Protein 8GC6 (pdb70)

Foldseek 3Di:
DEEEEAAQPVVVVVVVCVLVVVLPHHYDYDNAPVVCLVCVQPPDDQEYEAEQVRPDDGRLVSLLVSVVVVNPRAYEYEAEPPCPPCQVSSVVSPHPYYAYPPHDSVVVSVVVVVSSCVSVVHD

Radius of gyration: 13.1 Å; Cα contacts (8 Å, |Δi|>4): 204; chains: 1; bounding box: 30×29×33 Å

Secondary structure (DSSP, 8-state):
--EEEE---HHHHHHHHHHHHHTT--EEEE--HHHHHHHHHHS--SEEEEETT-SSS-HHHHHHHHHHTT----EEEEE-TT-HHHHHHHHHTT-SEEEESS--HHHHHHHHHHHHHHHHT--

Solvent-accessible surface area: 6534 Å² total; per-residue (Å²): 114,96,0,0,0,0,2,48,102,73,83,48,0,83,124,5,53,60,26,0,92,212,51,66,31,43,20,43,89,31,45,42,7,186,78,0,6,105,49,2,42,72,85,115,20,41,0,0,0,0,1,24,49,11,94,71,96,70,1,36,83,0,0,99,65,0,60,70,120,61,37,92,21,21,0,0,0,0,0,38,186,73,26,181,62,50,56,71,69,0,81,165,12,24,9,68,32,56,6,38,51,99,42,117,76,112,58,1,15,87,61,0,90,25,9,14,93,128,57,99,68,108,148

Sequence (123 aa):
MRLLLVEDHVPLADELMASLTRQGYAVDWLADGRDAAVQGASEPYDLIILDLGLPGRPGLEILQEWRGLGLATPVLILTARGSWAERIDGLKAGADDYLTKPFHPEELALRIQALLRRAHGLA

InterPro domains:
  IPR001789 Signal transduction response regulator, receiver domain [PF00072] (4-112)
  IPR001789 Signal transduction response regulator, receiver domain [PS50110] (2-116)
  IPR001789 Signal transduction response regulator, receiver domain [SM00448] (1-112)
  IPR001867 OmpR/PhoB-type DNA-binding domain [PF00486] (147-216)
  IPR001867 OmpR/PhoB-type DNA-binding domain [PS51755] (125-219)
  IPR001867 OmpR/PhoB-type DNA-binding domain [SM00862] (146-217)
  IPR001867 OmpR/PhoB-type DNA-binding domain [cd00383] (133-216)
  IPR011006 CheY-like superfamily [SSF52172] (1-118)
  IPR016032 Signal transduction response regulator, C-terminal effector [SSF46894] (123-217)
  IPR036388 Winged helix-like DNA-binding domain superfamily [G3DSA:1.10.10.10] (118-219)
  IPR039420 Transcriptional regulatory protein WalR-like [PTHR48111] (1-217)

B-factor: mean 21.36, std 8.85, range [11.52, 75.09]

Organism: Pseudomonas aeruginosa (strain ATCC 15692 / DSM 22644 / CIP 104116 / JCM 14847 / LMG 12228 / 1C / PRS 101 / PAO1) (NCBI:txid208964)

Structure (mmCIF, N/CA/C/O backbone):
data_8GC6
#
_entry.id   8GC6
#
_cell.length_a   46.740
_cell.length_b   46.740
_cell.length_c   111.160
_cell.angle_alpha   90.000
_cell.angle_beta   90.000
_cell.angle_gamma   90.000
#
_symmetry.space_group_name_H-M   'P 41 21 2'
#
loop_
_entity.id
_entity.type
_entity.pdbx_description
1 polymer 'Response regulator protein CarR'
2 water water
#
loop_
_atom_site.group_PDB
_atom_site.id
_atom_site.type_symbol
_atom_site.label_atom_id
_atom_site.label_alt_id
_atom_site.label_comp_id
_atom_site.label_asym_id
_atom_site.label_entity_id
_atom_site.label_seq_id
_atom_site.pdbx_PDB_ins_code
_atom_site.Cartn_x
_atom_site.Cartn_y
_atom_site.Cartn_z
_atom_site.occupancy
_atom_site.B_iso_or_equiv
_atom_site.auth_seq_id
_atom_site.auth_comp_id
_atom_site.auth_asym_id
_atom_site.auth_atom_id
_atom_site.pdbx_PDB_model_num
ATOM 1 N N . MET A 1 1 ? 0.56300 -25.30300 7.86800 1.000 19.13914 1 MET A N 1
ATOM 2 C CA . MET A 1 1 ? 0.02100 -24.67200 6.65400 1.000 17.79161 1 MET A CA 1
ATOM 3 C C . MET A 1 1 ? 0.66300 -25.33400 5.45000 1.000 16.87571 1 MET A C 1
ATOM 4 O O . MET A 1 1 ? 1.89300 -25.48900 5.42900 1.000 17.67317 1 MET A O 1
ATOM 9 N N . ARG A 1 2 ? -0.14900 -25.71000 4.44200 1.000 16.03613 2 ARG A N 1
ATOM 10 C CA . ARG A 1 2 ? 0.35800 -26.33800 3.19700 1.000 16.44408 2 ARG A CA 1
ATOM 11 C C . ARG A 1 2 ? -0.61800 -26.04600 2.05900 1.000 14.48332 2 ARG A C 1
ATOM 12 O O . ARG A 1 2 ? -1.82000 -26.21700 2.22700 1.000 15.14129 2 ARG A O 1
ATOM 20 N N . LEU A 1 3 ? -0.06300 -25.62000 0.92700 1.000 13.78850 3 LEU A N 1
ATOM 21 C CA . LEU A 1 3 ? -0.85700 -25.35800 -0.26200 1.000 13.64374 3 LEU A CA 1
ATOM 22 C C . LEU A 1 3 ? -0.54100 -26.40500 -1.32200 1.000 13.28054 3 LEU A C 1
ATOM 23 O O . LEU A 1 3 ? 0.53000 -26.97500 -1.34400 1.000 14.39646 3 LEU A O 1
ATOM 28 N N . LEU A 1 4 ? -1.52700 -26.62600 -2.19300 1.000 13.15947 4 LEU A N 1
ATOM 29 C CA . LEU A 1 4 ? -1.37200 -27.39800 -3.42300 1.000 13.03051 4 LEU A CA 1
ATOM 30 C C . LEU A 1 4 ? -1.46900 -26.43800 -4.60000 1.000 12.82259 4 LEU A C 1
ATOM 31 O O . LEU A 1 4 ? -2.43000 -25.70600 -4.70600 1.000 14.07274 4 LEU A O 1
ATOM 36 N N . LEU A 1 5 ? -0.46100 -26.47700 -5.48000 1.000 12.92260 5 LEU A N 1
ATOM 37 C CA . LEU A 1 5 ? -0.46500 -25.71800 -6.74000 1.000 12.91207 5 LEU A CA 1
ATOM 38 C C . LEU A 1 5 ? -0.59500 -26.70500 -7.88000 1.000 12.60941 5 LEU A C 1
ATOM 39 O O . LEU A 1 5 ? 0.23800 -27.57200 -8.04800 1.000 13.34634 5 LEU A O 1
ATOM 44 N N . VAL A 1 6 ? -1.65600 -26.52300 -8.68500 1.000 12.89365 6 VAL A N 1
ATOM 45 C CA . VAL A 1 6 ? -1.91000 -27.34600 -9.87200 1.000 12.76732 6 VAL A CA 1
ATOM 46 C C . VAL A 1 6 ? -1.69500 -26.45000 -11.11900 1.000 13.05683 6 VAL A C 1
ATOM 47 O O . VAL A 1 6 ? -2.50500 -25.56500 -11.40000 1.000 13.93851 6 VAL A O 1
ATOM 51 N N . GLU A 1 7 ? -0.55100 -26.66000 -11.77700 1.000 13.43582 7 GLU A N 1
ATOM 52 C CA . GLU A 1 7 ? -0.10400 -25.75500 -12.82900 1.000 14.02010 7 GLU A CA 1
ATOM 53 C C . GLU A 1 7 ? 0.74800 -26.56600 -13.78600 1.000 14.61754 7 GLU A C 1
ATOM 54 O O . GLU A 1 7 ? 1.76000 -27.11900 -13.43600 1.000 15.22288 7 GLU A O 1
ATOM 60 N N . ASP A 1 8 ? 0.33500 -26.60800 -15.05100 1.000 15.48870 8 ASP A N 1
ATOM 61 C CA . ASP A 1 8 ? 1.03400 -27.36100 -16.09600 1.000 16.04403 8 ASP A CA 1
ATOM 62 C C . ASP A 1 8 ? 2.22300 -26.63800 -16.70400 1.000 15.60713 8 ASP A C 1
ATOM 63 O O . ASP A 1 8 ? 3.14600 -27.27000 -17.18800 1.000 18.89963 8 ASP A O 1
ATOM 68 N N . HIS A 1 9 ? 2.18700 -25.30500 -16.73700 1.000 14.79125 9 HIS A N 1
ATOM 69 C CA . HIS A 1 9 ? 3.23600 -24.53600 -17.41300 1.000 15.07023 9 HIS A CA 1
ATOM 70 C C . HIS A 1 9 ? 4.38700 -24.33400 -16.46600 1.000 15.56766 9 HIS A C 1
ATOM 71 O O . HIS A 1 9 ? 4.25900 -23.60600 -15.45900 1.000 16.34406 9 HIS A O 1
ATOM 78 N N . VAL A 1 10 ? 5.49600 -25.02700 -16.71800 1.000 16.04929 10 VAL A N 1
ATOM 79 C CA . VAL A 1 10 ? 6.59900 -25.07700 -15.77300 1.000 16.10719 10 VAL A CA 1
ATOM 80 C C . VAL A 1 10 ? 7.15800 -23.70700 -15.43100 1.000 15.88612 10 VAL A C 1
ATOM 81 O O . VAL A 1 10 ? 7.38500 -23.41700 -14.26000 1.000 16.58620 10 VAL A O 1
ATOM 85 N N . PRO A 1 11 ? 7.39700 -22.79200 -16.39900 1.000 16.19142 11 PRO A N 1
ATOM 86 C CA . PRO A 1 11 ? 7.93100 -21.47800 -16.03100 1.000 17.05204 11 PRO A CA 1
ATOM 87 C C . PRO A 1 11 ? 6.99800 -20.74300 -15.06400 1.000 16.61252 11 PRO A C 1
ATOM 88 O O . PRO A 1 11 ? 7.46900 -20.05500 -14.17700 1.000 16.64936 11 PRO A O 1
ATOM 92 N N . LEU A 1 12 ? 5.69200 -20.85800 -15.28200 1.000 14.94127 12 LEU A N 1
ATOM 93 C CA . LEU A 1 12 ? 4.72100 -20.20800 -14.39300 1.000 14.05432 12 LEU A CA 1
ATOM 94 C C . LEU A 1 12 ? 4.70800 -20.89800 -13.04100 1.000 13.79902 12 LEU A C 1
ATOM 95 O O . LEU A 1 12 ? 4.66400 -20.22300 -11.99100 1.000 15.03865 12 LEU A O 1
ATOM 100 N N . ALA A 1 13 ? 4.72800 -22.23100 -13.02400 1.000 14.14117 13 ALA A N 1
ATOM 101 C CA . ALA A 1 13 ? 4.80600 -22.96300 -11.77700 1.000 14.17538 13 ALA A CA 1
ATOM 102 C C . ALA A 1 13 ? 6.03100 -22.53700 -10.97300 1.000 14.78862 13 ALA A C 1
ATOM 103 O O . ALA A 1 13 ? 5.94500 -22.33300 -9.75400 1.000 14.81230 13 ALA A O 1
ATOM 105 N N . ASP A 1 14 ? 7.19300 -22.44000 -11.60800 1.000 15.42817 14 ASP A N 1
ATOM 106 C CA . ASP A 1 14 ? 8.42600 -22.08600 -10.92600 1.000 15.71241 14 ASP A CA 1
ATOM 107 C C . ASP A 1 14 ? 8.27800 -20.69300 -10.28800 1.000 16.27300 14 ASP A C 1
ATOM 108 O O . ASP A 1 14 ? 8.68200 -20.47000 -9.15400 1.000 17.49947 14 ASP A O 1
ATOM 113 N N . GLU A 1 15 ? 7.69300 -19.74200 -11.00700 1.000 16.27300 15 GLU A N 1
ATOM 114 C CA . GLU A 1 15 ? 7.49000 -18.38500 -10.52400 1.000 17.78634 15 GLU A CA 1
ATOM 115 C C . GLU A 1 15 ? 6.52600 -18.40000 -9.33100 1.000 15.63345 15 GLU A C 1
ATOM 116 O O . GLU A 1 15 ? 6.75000 -17.73700 -8.31300 1.000 17.25470 15 GLU A O 1
ATOM 122 N N . LEU A 1 16 ? 5.42600 -19.12300 -9.47800 1.000 15.06760 16 LEU A N 1
ATOM 123 C CA . LEU A 1 16 ? 4.42700 -19.21300 -8.41300 1.000 14.68860 16 LEU A CA 1
ATOM 124 C C . LEU A 1 16 ? 5.03100 -19.84500 -7.15200 1.000 14.32803 16 LEU A C 1
ATOM 125 O O . LEU A 1 16 ? 4.78000 -19.38700 -6.02000 1.000 15.22288 16 LEU A O 1
ATOM 130 N N . MET A 1 17 ? 5.82700 -20.89500 -7.32200 1.000 14.45700 17 MET A N 1
ATOM 131 C CA . MET A 1 17 ? 6.47300 -21.52800 -6.17400 1.000 15.31763 17 MET A CA 1
ATOM 132 C C . MET A 1 17 ? 7.37500 -20.53200 -5.47200 1.000 15.72294 17 MET A C 1
ATOM 133 O O . MET A 1 17 ? 7.40200 -20.47600 -4.24900 1.000 16.76254 17 MET A O 1
ATOM 138 N N . ALA A 1 18 ? 8.15900 -19.77200 -6.22800 1.000 16.03613 18 ALA A N 1
ATOM 139 C CA . ALA A 1 18 ? 9.05000 -18.78400 -5.63400 1.000 16.57041 18 ALA A CA 1
ATOM 140 C C . ALA A 1 18 ? 8.26700 -17.69800 -4.87300 1.000 16.24142 18 ALA A C 1
ATOM 141 O O . ALA A 1 18 ? 8.61600 -17.32400 -3.74800 1.000 17.06257 18 ALA A O 1
ATOM 143 N N . SER A 1 19 ? 7.19500 -17.21100 -5.47600 1.000 15.73083 19 SER A N 1
ATOM 144 C CA . SER A 1 19 ? 6.36100 -16.20200 -4.89200 1.000 15.06760 19 SER A CA 1
ATOM 145 C C . SER A 1 19 ? 5.69800 -16.71100 -3.60000 1.000 14.49911 19 SER A C 1
ATOM 146 O O . SER A 1 19 ? 5.65800 -16.01400 -2.57500 1.000 16.38091 19 SER A O 1
ATOM 149 N N . LEU A 1 20 ? 5.16100 -17.92000 -3.64400 1.000 14.30171 20 LEU A N 1
ATOM 150 C CA . LEU A 1 20 ? 4.48300 -18.49900 -2.50300 1.000 14.21749 20 LEU A CA 1
ATOM 151 C C . LEU A 1 20 ? 5.45800 -18.76400 -1.35900 1.000 14.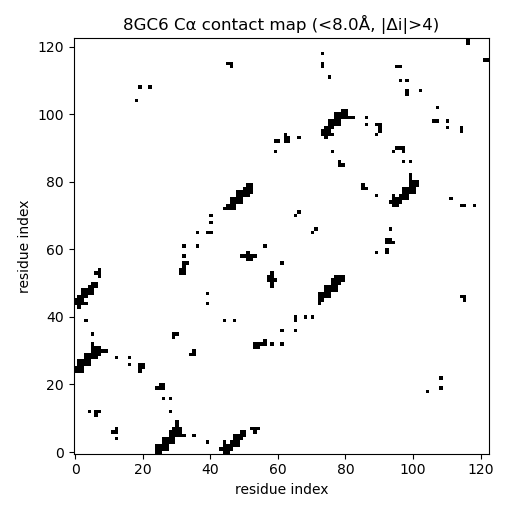19381 20 LEU A C 1
ATOM 152 O O . LEU A 1 20 ? 5.12400 -18.54200 -0.19600 1.000 15.14918 20 LEU A O 1
ATOM 157 N N . THR A 1 21 ? 6.66400 -19.21000 -1.68800 1.000 14.35698 21 THR A N 1
ATOM 158 C CA . THR A 1 21 ? 7.72800 -19.33800 -0.74100 1.000 16.37302 21 THR A CA 1
ATOM 159 C C . THR A 1 21 ? 8.03000 -17.97700 -0.07400 1.000 15.42817 21 THR A C 1
ATOM 160 O O . THR A 1 21 ? 8.19500 -17.88800 1.14600 1.000 16.63094 21 THR A O 1
ATOM 164 N N . ARG A 1 22 ? 8.12500 -16.89900 -0.85100 1.000 16.50724 22 ARG A N 1
ATOM 165 C CA . ARG A 1 22 ? 8.39400 -15.54000 -0.31900 1.000 18.64171 22 ARG A CA 1
ATOM 166 C C . ARG A 1 22 ? 7.26400 -15.09300 0.61000 1.000 17.92847 22 ARG A C 1
ATOM 167 O O . ARG A 1 22 ? 7.53300 -14.29900 1.51300 1.000 20.20242 22 ARG A O 1
ATOM 175 N N . GLN A 1 23 ? 6.04900 -15.59200 0.40100 1.000 17.08626 23 GLN A N 1
ATOM 176 C CA . GLN A 1 23 ? 4.88300 -15.31400 1.22700 1.000 18.29956 23 GLN A CA 1
ATOM 177 C C . GLN A 1 23 ? 4.83200 -16.19500 2.48000 1.000 18.78909 23 GLN A C 1
ATOM 178 O O . GLN A 1 23 ? 3.97000 -16.00300 3.32300 1.000 21.47889 23 GLN A O 1
ATOM 184 N N . GLY A 1 24 ? 5.75700 -17.14900 2.59300 1.000 17.72318 24 GLY A N 1
ATOM 185 C CA . GLY A 1 24 ? 5.84900 -17.98200 3.76000 1.000 18.23377 24 GLY A CA 1
ATOM 186 C C . GLY A 1 24 ? 5.19400 -19.34500 3.70300 1.000 17.25996 24 GLY A C 1
ATOM 187 O O . GLY A 1 24 ? 5.11600 -20.03300 4.70400 1.000 19.95766 24 GLY A O 1
ATOM 188 N N . TYR A 1 25 ? 4.73200 -19.76400 2.52600 1.000 15.07812 25 TYR A N 1
ATOM 189 C CA . TYR A 1 25 ? 3.95500 -21.01100 2.38100 1.000 14.55701 25 TYR A CA 1
ATOM 190 C C . TYR A 1 25 ? 4.82300 -22.17600 1.89300 1.000 14.73335 25 TYR A C 1
ATOM 191 O O . TYR A 1 25 ? 5.62100 -22.01200 0.91900 1.000 18.47327 25 TYR A O 1
ATOM 200 N N . ALA A 1 26 ? 4.54700 -23.33700 2.45200 1.000 15.39395 26 ALA A N 1
ATOM 201 C CA . ALA A 1 26 ? 4.99500 -24.63600 1.96700 1.000 15.45185 26 ALA A CA 1
ATOM 202 C C . ALA A 1 26 ? 3.98600 -25.05700 0.91800 1.000 15.49133 26 ALA A C 1
ATOM 203 O O . ALA A 1 26 ? 2.78300 -25.00100 1.13600 1.000 16.74411 26 ALA A O 1
ATOM 205 N N . VAL A 1 27 ? 4.48600 -25.50900 -0.24600 1.000 15.77294 27 VAL A N 1
ATOM 206 C CA . VAL A 1 27 ? 3.61500 -25.81700 -1.37700 1.000 14.80441 27 VAL A CA 1
ATOM 207 C C . VAL A 1 27 ? 4.04700 -27.11300 -2.03200 1.000 14.01747 27 VAL A C 1
ATOM 208 O O . VAL A 1 27 ? 5.25600 -27.32400 -2.27700 1.000 17.22312 27 VAL A O 1
ATOM 212 N N . ASP A 1 28 ? 3.05900 -27.96400 -2.34400 1.000 14.23329 28 ASP A N 1
ATOM 213 C CA . ASP A 1 28 ? 3.26600 -29.11800 -3.21700 1.000 15.37290 28 ASP A CA 1
ATOM 214 C C . ASP A 1 28 ? 2.76700 -28.71300 -4.61400 1.000 15.44659 28 ASP A C 1
ATOM 215 O O . ASP A 1 28 ? 1.72800 -28.10500 -4.72700 1.000 15.91507 28 ASP A O 1
ATOM 220 N N . TRP A 1 29 ? 3.53500 -29.06500 -5.64600 1.000 15.33079 29 TRP A N 1
ATOM 221 C CA . TRP A 1 29 ? 3.21500 -28.73200 -7.02300 1.000 14.91758 29 TRP A CA 1
ATOM 222 C C . TRP A 1 29 ? 2.91300 -30.00600 -7.79900 1.000 14.43068 29 TRP A C 1
ATOM 223 O O . TRP A 1 29 ? 3.67600 -30.95900 -7.76500 1.000 17.28365 29 TRP A O 1
ATOM 234 N N . LEU A 1 30 ? 1.79600 -29.98100 -8.51200 1.000 15.08339 30 LEU A N 1
ATOM 235 C CA . LEU A 1 30 ? 1.43700 -30.99900 -9.50000 1.000 15.25446 30 LEU A CA 1
ATOM 236 C C . LEU A 1 30 ? 1.14600 -30.34500 -10.84000 1.000 15.43606 30 LEU A C 1
ATOM 237 O O . LEU A 1 30 ? 0.47500 -29.32200 -10.91400 1.000 16.28616 30 LEU A O 1
ATOM 242 N N . ALA A 1 31 ? 1.65300 -30.97300 -11.90700 1.000 16.94677 31 ALA A N 1
ATOM 243 C CA . ALA A 1 31 ? 1.48700 -30.46200 -13.26200 1.000 17.79424 31 ALA A CA 1
ATOM 244 C C . ALA A 1 31 ? 0.36500 -31.10600 -14.02700 1.000 18.28114 31 ALA A C 1
ATOM 245 O O . ALA A 1 31 ? -0.08300 -30.55500 -15.04600 1.000 22.60008 31 ALA A O 1
ATOM 247 N N . ASP A 1 32 ? -0.08200 -32.27100 -13.57000 1.000 18.19692 32 ASP A N 1
ATOM 248 C CA . ASP A 1 32 ? -1.06500 -33.08100 -14.25900 1.000 20.67880 32 ASP A CA 1
ATOM 249 C C . ASP A 1 32 ? -2.39300 -33.11500 -13.54200 1.000 21.14201 32 ASP A C 1
ATOM 250 O O . ASP A 1 32 ? -2.46900 -33.43600 -12.37000 1.000 19.77342 32 ASP A O 1
ATOM 255 N N . GLY A 1 33 ? -3.46900 -32.79000 -14.25400 1.000 20.36823 33 GLY A N 1
ATOM 256 C CA . GLY A 1 33 ? -4.80500 -32.79300 -13.71000 1.000 21.04989 33 GLY A CA 1
ATOM 257 C C . GLY A 1 33 ? -5.29100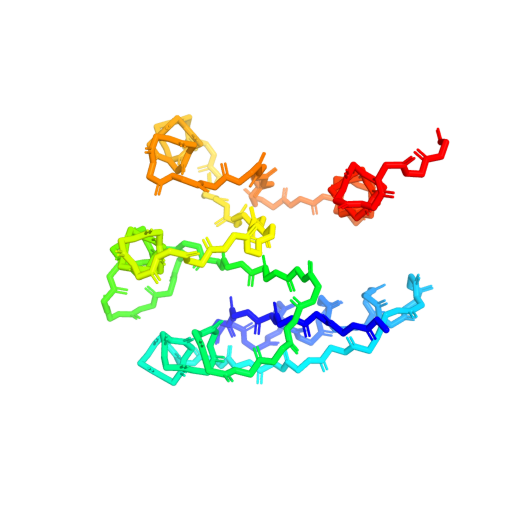 -34.10400 -13.13400 1.000 19.91555 33 GLY A C 1
ATOM 258 O O . GLY A 1 33 ? -6.04600 -34.09600 -12.14900 1.000 21.91842 33 GLY A O 1
ATOM 259 N N . ARG A 1 34 ? -4.86600 -35.24200 -13.69400 1.000 21.70523 34 ARG A N 1
ATOM 260 C CA . ARG A 1 34 ? -5.27100 -36.58800 -13.18400 1.000 24.29502 34 ARG A CA 1
ATOM 261 C C . ARG A 1 34 ? -4.66900 -36.77000 -11.79200 1.000 21.97106 34 ARG A C 1
ATOM 262 O O . ARG A 1 34 ? -5.40300 -37.14700 -10.86100 1.000 23.90813 34 ARG A O 1
ATOM 270 N N . ASP A 1 35 ? -3.39100 -36.44200 -11.64500 1.000 20.69459 35 ASP A N 1
ATOM 271 C CA . ASP A 1 35 ? -2.75300 -36.54200 -10.35100 1.000 20.17347 35 ASP A CA 1
ATOM 272 C C . ASP A 1 35 ? -3.41800 -35.59400 -9.36500 1.000 18.95754 35 ASP A C 1
ATOM 273 O O . ASP A 1 35 ? -3.68800 -35.94500 -8.20300 1.000 18.72593 35 ASP A O 1
ATOM 278 N N . ALA A 1 36 ? -3.69000 -34.37900 -9.81900 1.000 16.82833 36 ALA A N 1
ATOM 279 C CA . ALA A 1 36 ? -4.25700 -33.36000 -8.95500 1.000 17.73371 36 ALA A CA 1
ATOM 280 C C . ALA A 1 36 ? -5.64700 -33.72000 -8.46300 1.000 17.35471 36 ALA A C 1
ATOM 281 O O . ALA A 1 36 ? -5.99800 -33.49300 -7.29200 1.000 17.51526 36 ALA A O 1
ATOM 283 N N . ALA A 1 37 ? -6.46100 -34.30900 -9.31600 1.000 17.01783 37 ALA A N 1
ATOM 284 C CA . ALA A 1 37 ? -7.78800 -34.65400 -8.92200 1.000 17.73897 37 ALA A CA 1
ATOM 285 C C . ALA A 1 37 ? -7.76400 -35.61000 -7.72900 1.000 18.26008 37 ALA A C 1
ATOM 286 O O . ALA A 1 37 ? -8.54300 -35.47800 -6.80600 1.000 20.26559 37 ALA A O 1
ATOM 288 N N . VAL A 1 38 ? -6.87700 -36.59200 -7.75700 1.000 18.58118 38 VAL A N 1
ATOM 289 C CA . VAL A 1 38 ? -6.73400 -37.54200 -6.67300 1.000 19.74974 38 VAL A CA 1
ATOM 290 C C . VAL A 1 38 ? -6.10700 -36.91100 -5.43200 1.000 20.19189 38 VAL A C 1
ATOM 291 O O . VAL A 1 38 ? -6.62400 -37.01900 -4.31200 1.000 20.45772 38 VAL A O 1
ATOM 295 N N . GLN A 1 39 ? -4.96900 -36.25800 -5.61300 1.000 17.86793 39 GLN A N 1
ATOM 296 C CA . GLN A 1 39 ? -4.19800 -35.75200 -4.48800 1.000 19.09703 39 GLN A CA 1
ATOM 297 C C . GLN A 1 39 ? -4.95900 -34.64300 -3.76600 1.000 18.80225 39 GLN A C 1
ATOM 298 O O . GLN A 1 39 ? -4.89300 -34.54400 -2.56400 1.000 20.43929 39 GLN A O 1
ATOM 304 N N . GLY A 1 40 ? -5.67300 -33.79800 -4.50900 1.000 18.94701 40 GLY A N 1
ATOM 305 C CA . GLY A 1 40 ? -6.42100 -32.72400 -3.92100 1.000 21.29203 40 GLY A CA 1
ATOM 306 C C . GLY A 1 40 ? -7.51800 -33.20800 -3.00200 1.000 22.76589 40 GLY A C 1
ATOM 307 O O . GLY A 1 40 ? -7.86500 -32.51600 -2.03600 1.000 26.40843 40 GLY A O 1
ATOM 308 N N . ALA A 1 41 ? -8.06600 -34.38800 -3.30200 1.000 22.86327 41 ALA A N 1
ATOM 309 C CA . ALA A 1 41 ? -9.11700 -34.96500 -2.49000 1.000 28.24023 41 ALA A CA 1
ATOM 310 C C . ALA A 1 41 ? -8.57700 -35.80700 -1.34200 1.000 28.09811 41 ALA A C 1
ATOM 311 O O . ALA A 1 41 ? -9.29300 -36.03200 -0.38000 1.000 34.21463 41 ALA A O 1
ATOM 313 N N . SER A 1 42 ? -7.34200 -36.30600 -1.45400 1.000 26.85848 42 SER A N 1
ATOM 314 C CA . SER A 1 42 ? -6.84000 -37.28300 -0.50700 1.000 28.44288 42 SER A CA 1
ATOM 315 C C . SER A 1 42 ? -5.86500 -36.75200 0.54400 1.000 29.14560 42 SER A C 1
ATOM 316 O O . SER A 1 42 ? -5.80600 -37.29600 1.61400 1.000 35.83588 42 SER A O 1
ATOM 319 N N . GLU A 1 43 ? -5.12600 -35.68800 0.23100 1.000 25.66624 43 GLU A N 1
ATOM 320 C CA . GLU A 1 43 ? -4.06000 -35.16000 1.06900 1.000 27.24537 43 GLU A CA 1
ATOM 321 C C . GLU A 1 43 ? -4.53100 -33.86200 1.70200 1.000 26.74531 43 GLU A C 1
ATOM 322 O O . GLU A 1 43 ? -5.23400 -33.08500 1.07400 1.000 26.01365 43 GLU A O 1
ATOM 328 N N . PRO A 1 44 ? -4.12800 -33.56200 2.94900 1.000 28.45341 44 PRO A N 1
ATOM 329 C CA . PRO A 1 44 ? -4.61100 -32.37600 3.63300 1.000 29.56933 44 PRO A CA 1
ATOM 330 C C . PRO A 1 44 ? -3.87700 -31.16700 3.04700 1.000 24.23185 44 PRO A C 1
ATOM 331 O O . PRO A 1 44 ? -2.65900 -31.12000 3.02300 1.000 32.46179 44 PRO A O 1
ATOM 335 N N . TYR A 1 45 ? -4.65400 -30.23600 2.53800 1.000 19.29179 45 TYR A N 1
ATOM 336 C CA . TYR A 1 45 ? -4.18000 -28.90300 2.15800 1.000 16.05456 45 TYR A CA 1
ATOM 337 C C . TYR A 1 45 ? -5.08500 -27.86100 2.81900 1.000 14.35698 45 TYR A C 1
ATOM 338 O O . TYR A 1 45 ? -6.30100 -28.06500 2.92700 1.000 17.92583 45 TYR A O 1
ATOM 347 N N . ASP A 1 46 ? -4.49400 -26.72000 3.13600 1.000 15.25709 46 ASP A N 1
ATOM 348 C CA . ASP A 1 46 ? -5.24300 -25.57100 3.58900 1.000 14.58070 46 ASP A CA 1
ATOM 349 C C . ASP A 1 46 ? -5.90100 -24.79300 2.46400 1.000 13.31212 46 ASP A C 1
ATOM 350 O O . ASP A 1 46 ? -6.88300 -24.11900 2.66700 1.000 15.32026 46 ASP A O 1
ATOM 355 N N . LEU A 1 47 ? -5.32700 -24.90500 1.26200 1.000 12.91471 47 LEU A N 1
ATOM 356 C CA . LEU A 1 47 ? -5.78900 -24.17600 0.07900 1.000 12.60677 47 LEU A CA 1
ATOM 357 C C . LEU A 1 47 ? -5.19000 -24.83800 -1.14500 1.000 11.84879 47 LEU A C 1
ATOM 358 O O . LEU A 1 47 ? -4.05100 -25.30100 -1.10500 1.000 13.14105 47 LEU A O 1
ATOM 363 N N . ILE A 1 48 ? -5.99100 -24.87400 -2.22100 1.000 12.31990 48 ILE A N 1
ATOM 364 C CA . ILE A 1 48 ? -5.57800 -25.37700 -3.51700 1.000 12.20936 48 ILE A CA 1
ATOM 365 C C . ILE A 1 48 ? -5.66600 -24.23200 -4.50400 1.000 11.84353 48 ILE A C 1
ATOM 366 O O . ILE A 1 48 ? -6.66300 -23.54300 -4.56600 1.000 12.49624 48 ILE A O 1
ATOM 371 N N . ILE A 1 49 ? -4.59700 -24.08000 -5.28600 1.000 11.88564 49 ILE A N 1
ATOM 372 C CA . ILE A 1 49 ? -4.54400 -23.14400 -6.39700 1.000 11.72246 49 ILE A CA 1
ATOM 373 C C . ILE A 1 49 ? -4.61000 -23.98100 -7.66800 1.000 11.56981 49 ILE A C 1
ATOM 374 O O . ILE A 1 49 ? -3.74800 -24.83300 -7.90500 1.000 13.28844 49 ILE A O 1
ATOM 379 N N . LEU A 1 50 ? -5.70100 -23.81300 -8.41700 1.000 12.51992 50 LEU A N 1
ATOM 380 C CA . LEU A 1 50 ? -6.01100 -24.63600 -9.60100 1.000 13.10157 50 LEU A CA 1
ATOM 381 C C . LEU A 1 50 ? -6.06500 -23.76200 -10.86500 1.000 12.82522 50 LEU A C 1
ATOM 382 O O . LEU A 1 50 ? -6.94300 -22.91500 -10.99700 1.000 13.30949 50 LEU A O 1
ATOM 387 N N . ASP A 1 51 ? -5.10500 -23.95900 -11.78600 1.000 13.27264 51 ASP A N 1
ATOM 388 C CA . ASP A 1 51 ? -5.15100 -23.22400 -13.06000 1.000 15.25709 51 ASP A CA 1
ATOM 389 C C . ASP A 1 51 ? -6.19700 -23.91700 -13.96400 1.000 15.59924 51 ASP A C 1
ATOM 390 O O . ASP A 1 51 ? -6.12200 -25.11300 -14.20300 1.000 18.74962 51 ASP A O 1
ATOM 395 N N . LEU A 1 52 ? -7.17700 -23.13900 -14.43300 1.000 16.17826 52 LEU A N 1
ATOM 396 C CA . LEU A 1 52 ? -8.17600 -23.66200 -15.36400 1.000 19.27863 52 LEU A CA 1
ATOM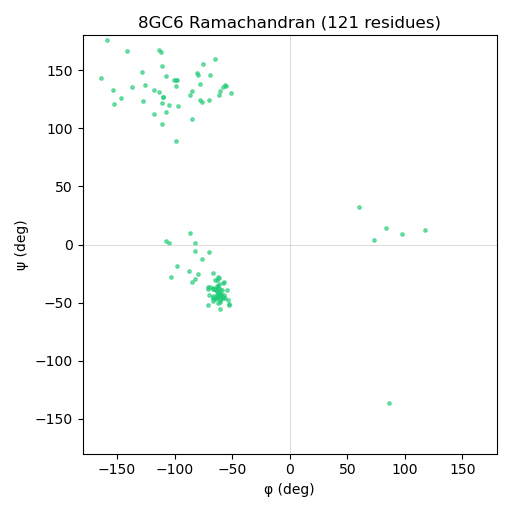 397 C C . LEU A 1 52 ? -7.62300 -23.96900 -16.75700 1.000 20.55246 52 LEU A C 1
ATOM 398 O O . LEU A 1 52 ? -8.31000 -24.52100 -17.57900 1.000 26.07681 52 LEU A O 1
ATOM 403 N N . GLY A 1 53 ? -6.37100 -23.61100 -17.00600 1.000 19.79185 53 GLY A N 1
ATOM 404 C CA . GLY A 1 53 ? -5.78700 -23.84800 -18.30100 1.000 20.61563 53 GLY A CA 1
ATOM 405 C C . GLY A 1 53 ? -5.15800 -25.21400 -18.46500 1.000 20.15242 53 GLY A C 1
ATOM 406 O O . GLY A 1 53 ? -4.52700 -25.43600 -19.50300 1.000 21.57890 53 GLY A O 1
ATOM 407 N N . LEU A 1 54 ? -5.36100 -26.12900 -17.51000 1.000 19.44707 54 LEU A N 1
ATOM 408 C CA . LEU A 1 54 ? -4.76600 -27.46500 -17.54200 1.000 18.67066 54 LEU A CA 1
ATOM 409 C C . LEU A 1 54 ? -5.23000 -28.20800 -18.77800 1.000 18.63908 54 LEU A C 1
ATOM 410 O O . LEU A 1 54 ? -6.42800 -28.27500 -19.04700 1.000 21.96316 54 LEU A O 1
ATOM 415 N N . PRO A 1 55 ? -4.29300 -28.84000 -19.51900 1.000 18.94964 55 PRO A N 1
ATOM 416 C CA . PRO A 1 55 ? -4.67400 -29.77500 -20.57000 1.000 21.05252 55 PRO A CA 1
ATOM 417 C C . PRO A 1 55 ? -5.37700 -31.01500 -19.99500 1.000 20.51035 55 PRO A C 1
ATOM 418 O O . PRO A 1 55 ? -5.25100 -31.31900 -18.79600 1.000 21.02884 55 PRO A O 1
ATOM 422 N N . GLY A 1 56 ? -6.13100 -31.70600 -20.84900 1.000 23.37912 56 GLY A N 1
ATOM 423 C CA . GLY A 1 56 ? -6.82700 -32.90400 -20.47500 1.000 23.01855 56 GLY A CA 1
ATOM 424 C C . GLY A 1 56 ? -8.19000 -32.59200 -19.88100 1.000 22.69219 56 GLY A C 1
ATOM 425 O O . GLY A 1 56 ? -8.92900 -31.77400 -20.36500 1.000 25.38462 56 GLY A O 1
ATOM 426 N N . ARG A 1 57 ? -8.53200 -33.26600 -18.78600 1.000 23.65547 57 ARG A N 1
ATOM 427 C CA . ARG A 1 57 ? -9.84800 -33.07600 -18.13900 1.000 25.12406 57 ARG A CA 1
ATOM 428 C C . ARG A 1 57 ? -9.99800 -31.62700 -17.67600 1.000 23.77917 57 ARG A C 1
ATOM 429 O O . ARG A 1 57 ? -9.12700 -31.08800 -17.00600 1.000 22.38426 57 ARG A O 1
ATOM 437 N N . PRO A 1 58 ? -11.10200 -30.93600 -18.02600 1.000 22.64219 58 PRO A N 1
ATOM 438 C CA . PRO A 1 58 ? -11.23600 -29.52900 -17.67000 1.000 21.78682 58 PRO A CA 1
ATOM 439 C C . PRO A 1 58 ? -11.09500 -29.32100 -16.15200 1.000 19.96818 58 PRO A C 1
ATOM 440 O O . PRO A 1 58 ? -11.67500 -30.06000 -15.33600 1.000 19.94186 58 PRO A O 1
ATOM 444 N N . GLY A 1 59 ? -10.34800 -28.27800 -15.78200 1.000 18.87595 59 GLY A N 1
ATOM 445 C CA . GLY A 1 59 ? -10.17600 -27.92900 -14.38600 1.000 17.90215 59 GLY A CA 1
ATOM 446 C C . GLY A 1 59 ? -11.49400 -27.73800 -13.67200 1.000 17.91794 59 GLY A C 1
ATOM 447 O O . GLY A 1 59 ? -11.60100 -28.11300 -12.52200 1.000 17.63106 59 GLY A O 1
ATOM 448 N N . LEU A 1 60 ? -12.49400 -27.12900 -14.30300 1.000 18.13902 60 LEU A N 1
ATOM 449 C CA . LEU A 1 60 ? -13.76300 -26.92700 -13.64500 1.000 19.18388 60 LEU A CA 1
ATOM 450 C C . LEU A 1 60 ? -14.46100 -28.24900 -13.33700 1.000 17.19680 60 LEU A C 1
ATOM 451 O O . LEU A 1 60 ? -15.20800 -28.31200 -12.34600 1.000 18.44695 60 LEU A O 1
ATOM 456 N N . GLU A 1 61 ? -14.25100 -29.29100 -14.15900 1.000 17.27839 61 GLU A N 1
ATOM 457 C CA . GLU A 1 61 ? -14.81700 -30.59500 -13.84200 1.000 18.28377 61 GLU A CA 1
ATOM 458 C C . GLU A 1 61 ? -14.13000 -31.22300 -12.628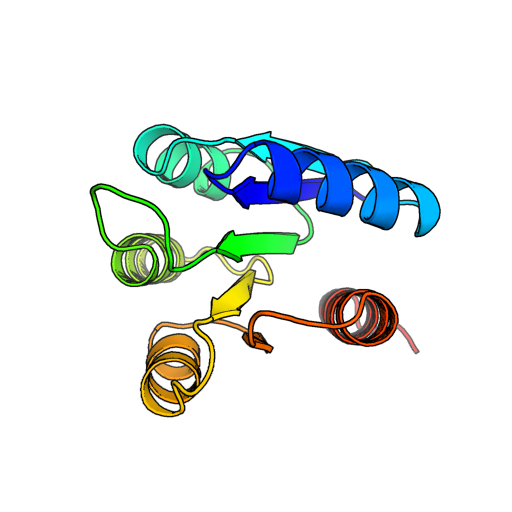00 1.000 16.72569 61 GLU A C 1
ATOM 459 O O . GLU A 1 61 ? -14.78300 -31.86900 -11.82100 1.000 17.24417 61 GLU A O 1
ATOM 465 N N . ILE A 1 62 ? -12.82200 -31.01000 -12.50800 1.000 16.62831 62 ILE A N 1
ATOM 466 C CA . ILE A 1 62 ? -12.08400 -31.46900 -11.36500 1.000 15.13076 62 ILE A CA 1
ATOM 467 C C . ILE A 1 62 ? -12.63700 -30.82400 -10.09300 1.000 14.90705 62 ILE A C 1
ATOM 468 O O . ILE A 1 62 ? -12.89800 -31.49700 -9.09600 1.000 15.96770 62 ILE A O 1
ATOM 473 N N . LEU A 1 63 ? -12.82600 -29.51400 -10.14500 1.000 14.93600 63 LEU A N 1
ATOM 474 C CA . LEU A 1 63 ? -13.35000 -28.74000 -9.02500 1.000 14.84125 63 LEU A CA 1
ATOM 475 C C . LEU A 1 63 ? -14.75400 -29.22000 -8.65700 1.000 14.64649 63 LEU A C 1
ATOM 476 O O . LEU A 1 63 ? -15.08700 -29.46700 -7.48700 1.000 15.71241 63 LEU A O 1
ATOM 481 N N . GLN A 1 64 ? -15.61100 -29.43100 -9.65200 1.000 15.27025 64 GLN A N 1
ATOM 482 C CA . GLN A 1 64 ? -16.95900 -29.93300 -9.39900 1.000 17.30734 64 GLN A CA 1
ATOM 483 C C . GLN A 1 64 ? -16.90700 -31.29800 -8.72500 1.000 16.60725 64 GLN A C 1
ATOM 484 O O . GLN A 1 64 ? -17.69200 -31.59200 -7.81000 1.000 17.31787 64 GLN A O 1
ATOM 490 N N . GLU A 1 65 ? -15.98100 -32.15600 -9.17000 1.000 17.19943 65 GLU A N 1
ATOM 491 C CA . GLU A 1 65 ? -15.84000 -33.46700 -8.55800 1.000 17.64422 65 GLU A CA 1
ATOM 492 C C . GLU A 1 65 ? -15.48100 -33.31200 -7.06200 1.000 16.47829 65 GLU A C 1
ATOM 493 O O . GLU A 1 65 ? -16.08100 -33.93900 -6.18500 1.000 17.28102 65 GLU A O 1
ATOM 499 N N . TRP A 1 66 ? -14.48100 -32.48900 -6.78200 1.000 15.39658 66 TRP A N 1
ATOM 500 C CA . TRP A 1 66 ? -14.09700 -32.24000 -5.39800 1.000 14.61491 66 TRP A CA 1
ATOM 501 C C . TRP A 1 66 ? -15.28200 -31.81500 -4.57200 1.000 14.92284 66 TRP A C 1
ATOM 502 O O . TRP A 1 66 ? -15.45100 -32.31200 -3.44000 1.000 14.97022 66 TRP A O 1
ATOM 513 N N . ARG A 1 67 ? -16.04200 -30.82100 -5.01500 1.000 14.51753 67 ARG A N 1
ATOM 514 C CA . ARG A 1 67 ? -17.20800 -30.34500 -4.23000 1.000 15.12550 67 ARG A CA 1
ATOM 515 C C . ARG A 1 67 ? -18.22200 -31.46900 -4.05000 1.000 16.31511 67 ARG A C 1
ATOM 516 O O . ARG A 1 67 ? -18.82800 -31.58200 -2.96500 1.000 17.83372 67 ARG A O 1
ATOM 524 N N . GLY A 1 68 ? -18.42100 -32.30100 -5.06500 1.000 17.22838 68 GLY A N 1
ATOM 525 C CA . GLY A 1 68 ? -19.34200 -33.41500 -4.93400 1.000 17.92583 68 GLY A 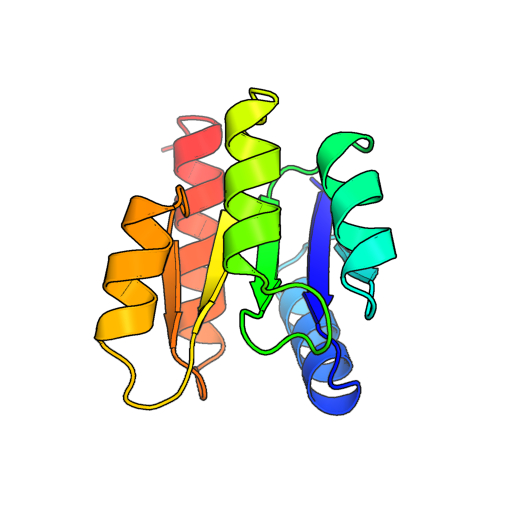CA 1
ATOM 526 C C . GLY A 1 68 ? -18.90000 -34.47500 -3.94200 1.000 17.45209 68 GLY A C 1
ATOM 527 O O . GLY A 1 68 ? -19.73500 -35.17000 -3.37500 1.000 20.94725 68 GLY A O 1
ATOM 528 N N . LEU A 1 69 ? -17.58400 -34.55500 -3.70300 1.000 17.04678 69 LEU A N 1
ATOM 529 C CA . LEU A 1 69 ? -17.02200 -35.40800 -2.65400 1.000 19.07860 69 LEU A CA 1
ATOM 530 C C . LEU A 1 69 ? -17.05800 -34.78200 -1.26000 1.000 18.32325 69 LEU A C 1
ATOM 531 O O . LEU A 1 69 ? -16.55700 -35.35200 -0.31000 1.000 21.40257 69 LEU A O 1
ATOM 536 N N . GLY A 1 70 ? -17.59500 -33.57500 -1.14400 1.000 17.56000 70 GLY A N 1
ATOM 537 C CA . GLY A 1 70 ? -17.68200 -32.90300 0.13300 1.000 17.42314 70 GLY A CA 1
ATOM 538 C C . GLY A 1 70 ? -16.41700 -32.17100 0.52600 1.000 17.73634 70 GLY A C 1
ATOM 539 O O . GLY A 1 70 ? -16.30600 -31.75100 1.66600 1.000 20.60510 70 GLY A O 1
ATOM 540 N N . LEU A 1 71 ? -15.48500 -31.95200 -0.40700 1.000 16.22300 71 LEU A N 1
ATOM 541 C CA . LEU A 1 71 ? -14.24400 -31.27000 -0.08300 1.000 16.91519 71 LEU A CA 1
ATOM 542 C C . LEU A 1 71 ? -14.56600 -29.82000 0.17800 1.000 16.99677 71 LEU A C 1
ATOM 543 O O . LEU A 1 71 ? -15.16000 -29.14000 -0.65600 1.000 18.90753 71 LEU A O 1
ATOM 548 N N . ALA A 1 72 ? -14.17300 -29.34400 1.35600 1.000 16.26774 72 ALA A N 1
ATOM 549 C CA . ALA A 1 72 ? -14.47100 -27.98300 1.78100 1.000 18.04164 72 ALA A CA 1
ATOM 550 C C . ALA A 1 72 ? -13.25600 -27.05400 1.69800 1.000 18.08375 72 ALA A C 1
ATOM 551 O O . ALA A 1 72 ? -13.36700 -25.88400 2.01500 1.000 22.44743 72 ALA A O 1
ATOM 553 N N . THR A 1 73 ? -12.12800 -27.59800 1.24000 1.000 16.91782 73 THR A N 1
ATOM 554 C CA . THR A 1 73 ? -10.88000 -26.86900 1.13100 1.000 16.19668 73 THR A CA 1
ATOM 555 C C . THR A 1 73 ? -11.12200 -25.63000 0.28500 1.000 14.23855 73 THR A C 1
ATOM 556 O O . THR A 1 73 ? -11.69500 -25.71400 -0.80500 1.000 14.75703 73 THR A O 1
ATOM 560 N N . PRO A 1 74 ? -10.59300 -24.47000 0.68500 1.000 13.99905 74 PRO A N 1
ATOM 561 C CA . PRO A 1 74 ? -10.58000 -23.29000 -0.17300 1.000 14.25171 74 PRO A CA 1
ATOM 562 C C . PRO A 1 74 ? -9.85900 -23.56800 -1.49800 1.000 12.68836 74 PRO A C 1
ATOM 563 O O . PRO A 1 74 ? -8.79000 -24.16000 -1.48600 1.000 12.90681 74 PRO A O 1
ATOM 567 N N . VAL A 1 75 ? -10.46400 -23.10100 -2.59200 1.000 13.17263 75 VAL A N 1
ATOM 568 C CA . VAL A 1 75 ? -9.89400 -23.25000 -3.92100 1.000 12.90418 75 VAL A CA 1
ATOM 569 C C . VAL A 1 75 ? -9.84100 -21.87700 -4.57500 1.000 13.00419 75 VAL A C 1
ATOM 570 O O . VAL A 1 75 ? -10.85500 -21.19800 -4.69600 1.000 14.05432 75 VAL A O 1
ATOM 574 N N . LEU A 1 76 ? -8.62200 -21.50200 -4.98700 1.000 12.33832 76 LEU A N 1
ATOM 575 C CA . LEU A 1 76 ? -8.38900 -20.32500 -5.78800 1.000 11.78036 76 LEU A CA 1
ATOM 576 C C . LEU A 1 76 ? -8.09700 -20.80200 -7.22400 1.000 11.51717 76 LEU A C 1
ATOM 577 O O . LEU A 1 76 ? -7.14300 -21.53700 -7.41400 1.000 13.26212 76 LEU A O 1
ATOM 582 N N . ILE A 1 77 ? -8.92000 -20.37400 -8.17700 1.000 11.77773 77 ILE A N 1
ATOM 583 C CA . ILE A 1 77 ? -8.72200 -20.72500 -9.57900 1.000 12.04092 77 ILE A CA 1
ATOM 584 C C . ILE A 1 77 ? -8.00200 -19.59600 -10.31500 1.000 12.41728 77 ILE A C 1
ATOM 585 O O . ILE A 1 77 ? -8.23800 -18.42200 -10.08500 1.000 14.10169 77 ILE A O 1
ATOM 590 N N . LEU A 1 78 ? -7.09900 -20.00400 -11.21100 1.000 13.24896 78 LEU A N 1
ATOM 591 C CA . LEU A 1 78 ? -6.43000 -19.10700 -12.14400 1.000 13.77797 78 LEU A CA 1
ATOM 592 C C . LEU A 1 78 ? -7.16300 -19.17200 -13.48400 1.000 14.36225 78 LEU A C 1
ATOM 593 O O . LEU A 1 78 ? -7.30300 -20.23200 -14.03500 1.000 16.27300 78 LEU A O 1
ATOM 598 N N . THR A 1 79 ? -7.69500 -18.02400 -13.90500 1.000 14.69387 79 THR A N 1
ATOM 599 C CA . THR A 1 79 ? -8.55500 -17.92500 -15.03500 1.000 15.78874 79 THR A CA 1
ATOM 600 C C . THR A 1 79 ? -7.88400 -17.17000 -16.17600 1.000 18.67329 79 THR A C 1
ATOM 601 O O . THR A 1 79 ? -6.92800 -16.42500 -16.01700 1.000 19.36285 79 THR A O 1
ATOM 605 N N . ALA A 1 80 ? -8.49500 -17.29500 -17.34200 1.000 19.66025 80 ALA A N 1
ATOM 606 C CA . ALA A 1 80 ? -7.89000 -16.80900 -18.57400 1.000 21.79735 80 ALA A CA 1
ATOM 607 C C . ALA A 1 80 ? -8.05400 -15.32600 -18.77900 1.000 20.33665 80 ALA A C 1
ATOM 608 O O . ALA A 1 80 ? -9.09200 -14.77300 -18.45000 1.000 20.08399 80 ALA A O 1
ATOM 610 N N . ARG A 1 81 ? -7.04400 -14.70600 -19.42100 1.000 22.06054 81 ARG A N 1
ATOM 611 C CA . ARG A 1 81 ? -7.06700 -13.26700 -19.78300 1.000 24.65032 81 ARG A CA 1
ATOM 612 C C . ARG A 1 81 ? -8.38500 -12.99500 -20.51400 1.000 23.45544 81 ARG A C 1
ATOM 613 O O . ARG A 1 81 ? -8.72700 -13.78400 -21.41200 1.000 26.55318 81 ARG A O 1
ATOM 621 N N . GLY A 1 82 ? -9.10100 -11.95500 -20.10100 1.000 24.75297 82 GLY A N 1
ATOM 622 C CA . GLY A 1 82 ? -10.28500 -11.51400 -20.76600 1.000 27.61121 82 GLY A CA 1
ATOM 623 C C . GLY A 1 82 ? -11.53500 -12.36400 -20.60200 1.000 27.36118 82 GLY A C 1
ATOM 624 O O . GLY A 1 82 ? -12.54900 -12.03000 -21.19500 1.000 33.59877 82 GLY A O 1
ATOM 625 N N . SER A 1 83 ? -11.47300 -13.42900 -19.79000 1.000 19.22862 83 SER A N 1
ATOM 626 C CA . SER A 1 83 ? -12.58800 -14.34100 -19.67500 1.000 18.19692 83 SER A CA 1
ATOM 627 C C . SER A 1 83 ? -13.42000 -14.06800 -18.46100 1.000 18.01269 83 SER A C 1
ATOM 628 O O . SER A 1 83 ? -13.22300 -14.65500 -17.36900 1.000 19.08124 83 SER A O 1
ATOM 631 N N . TRP A 1 84 ? -14.40900 -13.20500 -18.61500 1.000 17.10468 84 TRP A N 1
ATOM 632 C CA . TRP A 1 84 ? -15.38100 -12.97600 -17.55000 1.000 15.86243 84 TRP A CA 1
ATOM 633 C C . TRP A 1 84 ? -16.13600 -14.25800 -17.28400 1.000 15.95191 84 TRP A C 1
ATOM 634 O O . TRP A 1 84 ? -16.41500 -14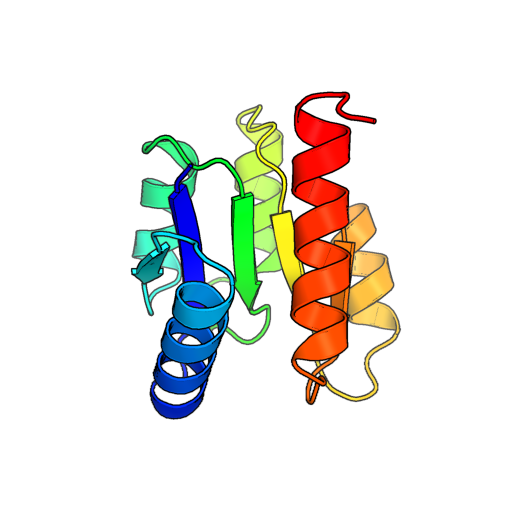.60100 -16.13800 1.000 16.63621 84 TRP A O 1
ATOM 645 N N . ALA A 1 85 ? -16.47300 -14.99800 -18.34100 1.000 16.73095 85 ALA A N 1
ATOM 646 C CA . ALA A 1 85 ? -17.23400 -16.23300 -18.21500 1.000 18.30219 85 ALA A CA 1
ATOM 647 C C . ALA A 1 85 ? -16.54700 -17.22600 -17.30100 1.000 17.33366 85 ALA A C 1
ATOM 648 O O . ALA A 1 85 ? -17.21100 -17.87100 -16.47100 1.000 20.12610 85 ALA A O 1
ATOM 650 N N . GLU A 1 86 ? -15.22400 -17.38500 -17.43000 1.000 16.67305 86 GLU A N 1
ATOM 651 C CA . GLU A 1 86 ? -14.54100 -18.35600 -16.55500 1.000 18.44432 86 GLU A CA 1
ATOM 652 C C . GLU A 1 86 ? -14.62100 -18.04200 -15.07200 1.000 16.89939 86 GLU A C 1
ATOM 653 O O . GLU A 1 86 ? -14.68700 -18.93100 -14.21500 1.000 17.92320 86 GLU A O 1
ATOM 659 N N . ARG A 1 87 ? -14.58800 -16.74900 -14.76900 1.000 15.62293 87 ARG A N 1
ATOM 660 C CA . ARG A 1 87 ? -14.70000 -16.30500 -13.36300 1.000 15.70451 87 ARG A CA 1
ATOM 661 C C . ARG A 1 87 ? -16.10100 -16.64300 -12.84700 1.000 15.89927 87 ARG A C 1
ATOM 662 O O . ARG A 1 87 ? -16.19500 -17.25200 -11.76100 1.000 17.68633 87 ARG A O 1
ATOM 670 N N . ILE A 1 88 ? -17.13800 -16.29800 -13.59500 1.000 16.03877 88 ILE A N 1
ATOM 671 C CA . ILE A 1 88 ? -18.50300 -16.61000 -13.19200 1.000 17.17574 88 ILE A CA 1
ATOM 672 C C . ILE A 1 88 ? -18.72900 -18.13000 -13.09100 1.000 17.99426 88 ILE A C 1
ATOM 673 O O . ILE A 1 88 ? -19.20200 -18.67400 -12.06600 1.000 19.46549 88 ILE A O 1
ATOM 678 N N . ASP A 1 89 ? -18.34300 -18.84300 -14.14600 1.000 18.02585 89 ASP A N 1
ATOM 679 C CA . ASP A 1 89 ? -18.52500 -20.27400 -14.19400 1.000 19.44444 89 ASP A CA 1
ATOM 680 C C . ASP A 1 89 ? -17.71200 -20.96800 -13.09300 1.000 16.15720 89 ASP A C 1
ATOM 681 O O . ASP A 1 89 ? -18.14600 -21.95000 -12.54400 1.000 18.59170 89 ASP A O 1
ATOM 686 N N . GLY A 1 90 ? -16.53200 -20.44400 -12.79800 1.000 16.98625 90 GLY A N 1
ATOM 687 C CA . GLY A 1 90 ? -15.66500 -21.01000 -11.75800 1.000 17.00993 90 GLY A CA 1
ATOM 688 C C . GLY A 1 90 ? -16.27100 -20.86300 -10.38600 1.000 16.68884 90 GLY A C 1
ATOM 689 O O . GLY A 1 90 ? -16.23200 -21.81500 -9.60500 1.000 16.68095 90 GLY A O 1
ATOM 690 N N . LEU A 1 91 ? -16.82200 -19.68300 -10.08400 1.000 16.33091 91 LEU A N 1
ATOM 691 C CA . LEU A 1 91 ? -17.54800 -19.50800 -8.80200 1.000 18.11533 91 LEU A CA 1
ATOM 692 C C . LEU A 1 91 ? -18.72900 -20.47200 -8.72200 1.000 19.61814 91 LEU A C 1
ATOM 693 O O . LEU A 1 91 ? -18.93400 -21.13000 -7.70300 1.000 20.18663 91 LEU A O 1
ATOM 698 N N . LYS A 1 92 ? -19.48700 -20.60400 -9.82000 1.000 18.58644 92 LYS A N 1
ATOM 699 C CA . LYS A 1 92 ? -20.63300 -21.48700 -9.85600 1.000 21.34466 92 LYS A CA 1
ATOM 700 C C . LYS A 1 92 ? -20.24800 -22.95600 -9.62300 1.000 19.89186 92 LYS A C 1
ATOM 701 O O . LYS A 1 92 ? -20.98500 -23.70000 -8.99600 1.000 22.94222 92 LYS A O 1
ATOM 707 N N . ALA A 1 93 ? -19.06100 -23.34300 -10.10900 1.000 18.05216 93 ALA A N 1
ATOM 708 C CA . ALA A 1 93 ? -18.53100 -24.67700 -9.96600 1.000 19.09439 93 ALA A CA 1
ATOM 709 C C . ALA A 1 93 ? -17.98800 -24.94200 -8.55700 1.000 18.61539 93 ALA A C 1
ATOM 710 O O . ALA A 1 93 ? -17.66000 -26.08600 -8.24500 1.000 20.94462 93 ALA A O 1
ATOM 712 N N . GLY A 1 94 ? -17.83000 -23.88000 -7.75200 1.000 17.73371 94 GLY A N 1
ATOM 713 C CA . GLY A 1 94 ? -17.45800 -24.02500 -6.35200 1.000 18.90490 94 GLY A CA 1
ATOM 714 C C . GLY A 1 94 ? -16.13800 -23.42200 -5.94200 1.000 16.78359 94 GLY A C 1
ATOM 715 O O . GLY A 1 94 ? -15.65700 -23.69000 -4.86000 1.000 17.13100 94 GLY A O 1
ATOM 716 N N . ALA A 1 95 ? -15.53900 -22.60100 -6.80400 1.000 15.07023 95 ALA A N 1
ATOM 717 C CA . ALA A 1 95 ? -14.32400 -21.89800 -6.42800 1.000 13.99378 95 ALA A CA 1
ATOM 718 C C . ALA A 1 95 ? -14.63800 -20.85700 -5.37800 1.000 14.23592 95 ALA A C 1
ATOM 719 O O . ALA A 1 95 ? -15.66900 -20.22000 -5.41600 1.000 16.01245 95 ALA A O 1
ATOM 721 N N . ASP A 1 96 ? -13.68200 -20.64700 -4.47500 1.000 13.75165 96 ASP A N 1
ATOM 722 C CA . ASP A 1 96 ? -13.85300 -19.58700 -3.45500 1.000 14.10695 96 ASP A CA 1
ATOM 723 C C . ASP A 1 96 ? -13.43200 -18.20000 -3.91000 1.000 14.27013 96 ASP A C 1
ATOM 724 O O . ASP A 1 96 ? -13.98400 -17.17800 -3.49600 1.000 15.73083 96 ASP A O 1
ATOM 729 N N . ASP A 1 97 ? -12.42200 -18.17200 -4.78200 1.000 14.23592 97 ASP A N 1
ATOM 730 C CA . ASP A 1 97 ? -12.00400 -16.94900 -5.43300 1.000 12.84365 97 ASP A CA 1
ATOM 731 C C . ASP A 1 97 ? -11.25400 -17.34200 -6.69500 1.000 12.76995 97 ASP A C 1
ATOM 732 O O . ASP A 1 97 ? -11.01200 -18.50900 -6.95900 1.000 13.34107 97 ASP A O 1
ATOM 737 N N . TYR A 1 98 ? -10.88200 -16.32700 -7.44100 1.000 13.87272 98 TYR A N 1
ATOM 738 C CA . TYR A 1 98 ? -10.19300 -16.49000 -8.73300 1.000 13.70427 98 TYR A CA 1
ATOM 739 C C . TYR A 1 98 ? -9.14600 -15.39600 -8.84700 1.000 15.50975 98 TYR A C 1
ATOM 740 O O . TYR A 1 98 ? -9.18300 -14.38300 -8.13700 1.000 15.63609 98 TYR A O 1
ATOM 749 N N . LEU A 1 99 ? -8.26200 -15.57200 -9.81200 1.000 15.86506 99 LEU A N 1
ATOM 750 C CA . LEU A 1 99 ? -7.30100 -14.56600 -10.18000 1.000 18.60223 99 LEU A CA 1
ATOM 751 C C . LEU A 1 99 ? -7.08800 -14.71500 -11.69400 1.000 17.02309 99 LEU A C 1
ATOM 752 O O . LEU A 1 99 ? -6.79600 -15.80700 -12.19100 1.000 17.09415 99 LEU A O 1
ATOM 757 N N . THR A 1 100 ? -7.26200 -13.61500 -12.41600 1.000 17.89425 100 THR A N 1
ATOM 758 C CA . THR A 1 100 ? -7.20100 -13.60800 -13.87100 1.000 19.17072 100 THR A CA 1
ATOM 759 C C . THR A 1 100 ? -5.75700 -13.43400 -14.32500 1.000 19.52603 100 THR A C 1
ATOM 760 O O . THR A 1 100 ? -5.06000 -12.51900 -13.89700 1.000 21.67365 100 THR A O 1
ATOM 764 N N . LYS A 1 101 ? -5.32200 -14.32700 -15.21300 1.000 19.93134 101 LYS A N 1
ATOM 765 C CA . LYS A 1 101 ? -4.01400 -14.24900 -15.81000 1.000 22.36321 101 LYS A CA 1
ATOM 766 C C . LYS A 1 101 ? -4.00100 -13.21900 -16.93300 1.000 22.63692 101 LYS A C 1
ATOM 767 O O . LYS A 1 101 ? -4.98500 -13.04000 -17.63700 1.000 26.91639 101 LYS A O 1
ATOM 773 N N . PRO A 1 102 ? -2.87900 -12.50300 -17.14900 1.000 24.03183 102 PRO A N 1
ATOM 774 C CA . PRO A 1 102 ? -1.72000 -12.49700 -16.26200 1.000 24.33976 102 PRO A CA 1
ATOM 775 C C . PRO A 1 102 ? -2.00100 -11.60600 -15.05200 1.000 24.37924 102 PRO A C 1
ATOM 776 O O . PRO A 1 102 ? -2.57100 -10.55600 -15.16300 1.000 27.59278 102 PRO A O 1
ATOM 780 N N . PHE A 1 103 ? -1.60000 -12.08400 -13.88900 1.000 22.32899 103 PHE A N 1
ATOM 781 C CA . PHE A 1 103 ? -1.93400 -11.42600 -12.63700 1.000 22.96854 103 PHE A CA 1
ATOM 782 C C . PHE A 1 103 ? -0.67700 -10.89200 -12.01100 1.000 22.86064 103 PHE A C 1
ATOM 783 O O . PHE A 1 103 ? 0.45800 -11.27200 -12.34000 1.000 24.51083 103 PHE A O 1
ATOM 791 N N . HIS A 1 104 ? -0.89500 -10.04600 -11.00700 1.000 24.95562 104 HIS A N 1
ATOM 792 C CA . HIS A 1 104 ? 0.17800 -9.45400 -10.28900 1.000 23.63704 104 HIS A CA 1
ATOM 793 C C . HIS A 1 104 ? 0.37900 -10.20100 -8.97800 1.000 21.89736 104 HIS A C 1
ATOM 794 O O . HIS A 1 104 ? -0.58300 -10.61400 -8.33900 1.000 20.33139 104 HIS A O 1
ATOM 801 N N . PRO A 1 105 ? 1.62600 -10.41300 -8.52000 1.000 22.10265 105 PRO A N 1
ATOM 802 C CA . PRO A 1 105 ? 1.85800 -11.19300 -7.29800 1.000 23.14488 105 PRO A CA 1
ATOM 803 C C . PRO A 1 105 ? 1.22800 -10.58200 -6.03600 1.000 24.02656 105 PRO A C 1
ATOM 804 O O . PRO A 1 105 ? 0.88100 -11.32000 -5.12100 1.000 21.90526 105 PRO A O 1
ATOM 808 N N . GLU A 1 106 ? 1.08500 -9.25800 -5.98600 1.000 24.01867 106 GLU A N 1
ATOM 809 C CA . GLU A 1 106 ? 0.44500 -8.64100 -4.82400 1.000 26.29789 106 GLU A CA 1
ATOM 810 C C . GLU A 1 106 ? -1.00600 -9.10900 -4.72000 1.000 23.28700 106 GLU A C 1
ATOM 811 O O . GLU A 1 106 ? -1.53300 -9.32900 -3.64700 1.000 24.03183 106 GLU A O 1
ATOM 817 N N . GLU A 1 107 ? -1.68700 -9.21700 -5.85800 1.000 21.42099 107 GLU A N 1
ATOM 818 C CA . GLU A 1 107 ? -3.06700 -9.64500 -5.85800 1.000 21.17096 107 GLU A CA 1
ATOM 819 C C . GLU A 1 107 ? -3.19200 -11.13800 -5.51300 1.000 17.64422 107 GLU A C 1
ATOM 820 O O . GLU A 1 107 ? -4.08500 -11.55400 -4.75800 1.000 18.54433 107 GLU A O 1
ATOM 826 N N . LEU A 1 108 ? -2.25800 -11.95200 -6.00400 1.000 17.03099 108 LEU A N 1
ATOM 827 C CA . LEU A 1 108 ? -2.15200 -13.34100 -5.57800 1.000 16.42039 108 LEU A CA 1
ATOM 828 C C . LEU A 1 108 ? -2.07200 -13.43900 -4.04500 1.000 15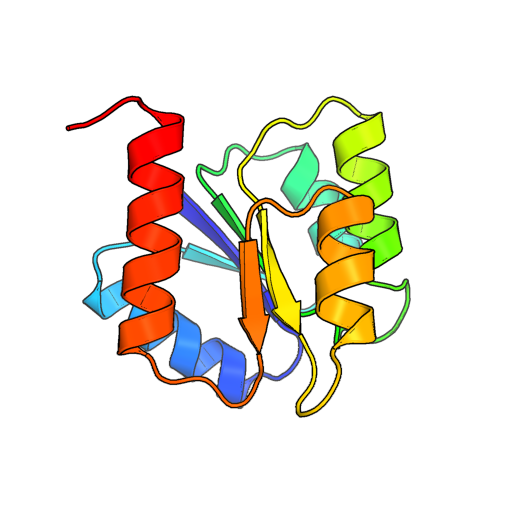.33605 108 LEU A C 1
ATOM 829 O O . LEU A 1 108 ? -2.82600 -14.17500 -3.41800 1.000 15.04917 108 LEU A O 1
ATOM 834 N N . ALA A 1 109 ? -1.13700 -12.68200 -3.47600 1.000 16.39407 109 ALA A N 1
ATOM 835 C CA . ALA A 1 109 ? -0.92000 -12.70200 -2.03300 1.000 17.24680 109 ALA A CA 1
ATOM 836 C C . ALA A 1 109 ? -2.16800 -12.28700 -1.28300 1.000 16.08088 109 ALA A C 1
ATOM 837 O O . ALA A 1 109 ? -2.56700 -12.95500 -0.33700 1.000 17.27312 109 ALA A O 1
ATOM 839 N N . LEU A 1 110 ? -2.80500 -11.19300 -1.69900 1.000 16.08088 110 LEU A N 1
ATOM 840 C CA . LEU A 1 110 ? -3.97200 -10.68500 -1.00000 1.000 17.11521 110 LEU A CA 1
ATOM 841 C C . LEU A 1 110 ? -5.13300 -11.67500 -1.04100 1.000 15.51502 110 LEU A C 1
ATOM 842 O O . LEU A 1 110 ? -5.84200 -11.88700 -0.04700 1.000 17.00730 110 LEU A O 1
ATOM 847 N N . ARG A 1 111 ? -5.38100 -12.28400 -2.20000 1.000 15.28341 111 ARG A N 1
ATOM 848 C CA . ARG A 1 111 ? -6.53500 -13.18700 -2.34800 1.000 13.73849 111 ARG A CA 1
ATOM 849 C C . ARG A 1 111 ? -6.28300 -14.48900 -1.57300 1.000 13.65690 111 ARG A C 1
ATOM 850 O O . ARG A 1 111 ? -7.23800 -15.01400 -0.96800 1.000 14.07800 111 ARG A O 1
ATOM 858 N N . ILE A 1 112 ? -5.04700 -14.97600 -1.55200 1.000 13.66216 112 ILE A N 1
ATOM 859 C CA . ILE A 1 112 ? -4.72800 -16.16000 -0.76500 1.000 13.69375 112 ILE A CA 1
ATOM 860 C C . ILE A 1 112 ? -4.87600 -15.85300 0.73700 1.000 14.73071 112 ILE A C 1
ATOM 861 O O . ILE A 1 112 ? -5.47400 -16.61600 1.47200 1.000 14.77282 112 ILE A O 1
ATOM 866 N N . GLN A 1 113 ? -4.32900 -14.72200 1.16300 1.000 14.57806 113 GLN A N 1
ATOM 867 C CA . GLN A 1 113 ? -4.41300 -14.31300 2.56500 1.000 15.28341 113 GLN A CA 1
ATOM 868 C C . GLN A 1 113 ? -5.84100 -14.31100 3.04500 1.000 14.81230 113 GLN A C 1
ATOM 869 O O . GLN A 1 113 ? -6.16300 -14.76600 4.15800 1.000 15.46764 113 GL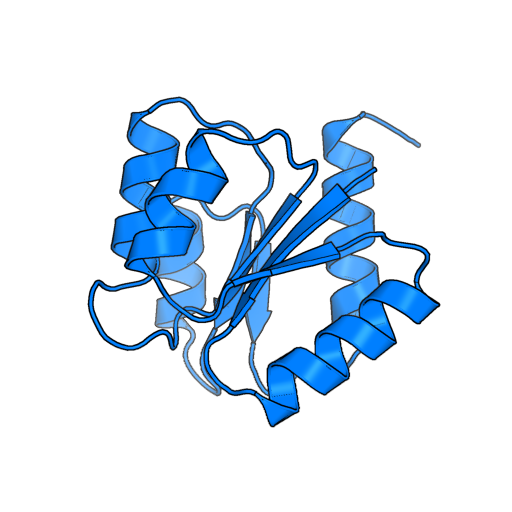N A O 1
ATOM 875 N N . ALA A 1 114 ? -6.72500 -13.70300 2.25600 1.000 13.89377 114 ALA A N 1
ATOM 876 C CA . ALA A 1 114 ? -8.10300 -13.58600 2.65000 1.000 14.14906 114 ALA A CA 1
ATOM 877 C C . ALA A 1 114 ? -8.80700 -14.92200 2.74600 1.000 14.41752 114 ALA A C 1
ATOM 878 O O . ALA A 1 114 ? -9.63200 -15.13200 3.64200 1.000 14.80441 114 ALA A O 1
ATOM 880 N N . LEU A 1 115 ? -8.51500 -15.84700 1.82300 1.000 13.20158 115 LEU A N 1
ATOM 881 C CA . LEU A 1 115 ? -9.10600 -17.16900 1.88600 1.000 12.78048 115 LEU A CA 1
ATOM 882 C C . LEU A 1 115 ? -8.66100 -17.90700 3.14800 1.000 12.32779 115 LEU A C 1
ATOM 883 O O . LEU A 1 115 ? -9.47000 -18.56000 3.78500 1.000 13.74902 115 LEU A O 1
ATOM 888 N N . LEU A 1 116 ? -7.36100 -17.85600 3.43900 1.000 13.06999 116 LEU A N 1
ATOM 889 C CA . LEU A 1 116 ? -6.83200 -18.52900 4.61200 1.000 12.88312 116 LEU A CA 1
ATOM 890 C C . LEU A 1 116 ? -7.36400 -17.90700 5.90100 1.000 12.32779 116 LEU A C 1
ATOM 891 O O . LEU A 1 116 ? -7.65700 -18.62900 6.89000 1.000 14.38330 116 LEU A O 1
ATOM 896 N N . ARG A 1 117 ? -7.49700 -16.58800 5.91000 1.000 12.91997 117 ARG A N 1
ATOM 897 C CA . ARG A 1 117 ? -8.05200 -15.85200 7.06400 1.000 13.05156 117 ARG A CA 1
ATOM 898 C C . ARG A 1 117 ? -9.48200 -16.34000 7.29600 1.000 13.33318 117 ARG A C 1
ATOM 899 O O . ARG A 1 117 ? -9.82100 -16.76400 8.42600 1.000 14.23329 117 ARG A O 1
ATOM 907 N N . ARG A 1 118 ? -10.34400 -16.28000 6.29200 1.000 13.49372 118 ARG A N 1
ATOM 908 C CA . ARG A 1 118 ? -11.75000 -16.68200 6.49000 1.000 14.03589 118 ARG A CA 1
ATOM 909 C C . ARG A 1 118 ? -11.82800 -18.16300 6.86800 1.000 14.46752 118 ARG A C 1
ATOM 910 O O . ARG A 1 118 ? -12.71800 -18.52500 7.63500 1.000 17.19943 118 ARG A O 1
ATOM 918 N N . ALA A 1 119 ? -10.98700 -19.02000 6.29400 1.000 14.38067 119 ALA A N 1
ATOM 919 C CA . ALA A 1 119 ? -11.06100 -20.44100 6.52700 1.000 15.90191 119 ALA A CA 1
ATOM 920 C C . ALA A 1 119 ? -10.93900 -20.76700 8.01700 1.000 16.72043 119 ALA A C 1
ATOM 921 O O . ALA A 1 119 ? -11.53600 -21.71900 8.46500 1.000 20.81302 119 ALA A O 1
ATOM 923 N N . HIS A 1 120 ? -10.16800 -19.95800 8.76400 1.000 16.18878 120 HIS A N 1
ATOM 924 C CA . HIS A 1 120 ? -9.94200 -20.15000 10.18900 1.000 17.78108 120 HIS A CA 1
ATOM 925 C C . HIS A 1 120 ? -10.65600 -19.13900 11.05100 1.000 15.51765 120 HIS A C 1
ATOM 926 O O . HIS A 1 120 ? -10.51400 -19.17700 12.28500 1.000 17.52315 120 HIS A O 1
ATOM 933 N N . GLY A 1 121 ? -11.43700 -18.24100 10.45900 1.000 15.46238 121 GLY A N 1
ATOM 934 C CA . GLY A 1 121 ? -12.10600 -17.17100 11.17300 1.000 15.81769 121 GLY A CA 1
ATOM 935 C C . GLY A 1 121 ? -11.17000 -16.23100 11.87700 1.000 15.56502 121 GLY A C 1
ATOM 936 O O . GLY A 1 121 ? -11.52300 -15.70800 12.93900 1.000 17.12311 121 GLY A O 1
ATOM 937 N N . LEU A 1 122 ? -9.97900 -16.02100 11.31000 1.000 14.90442 122 LEU A N 1
ATOM 938 C CA . LEU A 1 122 ? -8.96900 -15.14400 11.89200 1.000 15.20972 122 LEU A CA 1
ATOM 939 C C . LEU A 1 122 ? -9.33300 -13.69200 11.69000 1.000 16.00192 122 LEU A C 1
ATOM 940 O O . LEU A 1 122 ? -10.02800 -13.31700 10.74800 1.000 17.35208 122 LEU A O 1
ATOM 945 N N . ALA A 1 123 ? -8.82200 -12.81700 12.55500 1.000 18.21008 123 ALA A N 1
ATOM 946 C CA . ALA A 1 123 ? -9.15800 -11.40300 12.43200 1.000 20.15768 123 ALA A CA 1
ATOM 947 C C . ALA A 1 123 ? -8.65900 -10.79900 11.12600 1.000 21.57890 123 ALA A C 1
ATOM 948 O O . ALA A 1 123 ? -9.33400 -9.91800 10.59500 1.000 24.80034 123 ALA A O 1
#

GO terms:
  GO:0051592 response to calcium ion (P, IMP)
  GO:0006355 regulation of DNA-templated transcription (P, IMP)

Nearest PDB structures (foldseek):
  8gc6-assembly1_A  TM=1.008E+00  e=2.891E-24  Pseudomonas aeruginosa
  6ont-assembly1_A-2  TM=9.433E-01  e=9.155E-12  Francisella tularensis subsp. novicida U112
  1ys6-assembly1_B  TM=9.358E-01  e=1.420E-10  Mycobacterium tuberculosis
  3cfy-assembly1_A  TM=9.306E-01  e=2.554E-10  Vibrio parahaemolyticus RIMD 2210633
  6ifh-assembly1_A  TM=9.295E-01  e=1.696E-09  Paenisporosarcina sp. TG-14